Protein AF-A0A7J7J9F9-F1 (afdb_monomer_lite)

Sequence (78 aa):
MCTLQKLQVFLCSIQVFNMTKKRGRALIINNMNFVKRPDLCRKGSDVDVENMSAMLKTLRFDVVTHTDLKAEVFVAAA

Organism: Bugula neritina (NCBI:txid10212)

Radius of gyration: 18.52 Å; chains: 1; bounding box: 45×35×49 Å

Foldseek 3Di:
DDDDDPPPDDDDPDDDPPCVDQNEADEAEAEQADPVCRVRGPPCSVVVCVVVVVVVVVVRHRYDYDYNDDPVVVVVRD

Structure (mmCIF, N/CA/C/O backbone):
data_AF-A0A7J7J9F9-F1
#
_entry.id   AF-A0A7J7J9F9-F1
#
loop_
_atom_site.group_PDB
_atom_site.id
_atom_site.type_symbol
_atom_site.label_atom_id
_atom_site.label_alt_id
_atom_site.label_comp_id
_atom_site.label_asym_id
_atom_site.label_entity_id
_atom_site.label_seq_id
_atom_site.pdbx_PDB_ins_code
_atom_site.Cartn_x
_atom_site.Cartn_y
_atom_site.Cartn_z
_atom_site.occupancy
_atom_site.B_iso_or_equiv
_atom_site.auth_seq_id
_atom_site.auth_comp_id
_atom_site.auth_asym_id
_atom_site.auth_atom_id
_atom_site.pdbx_P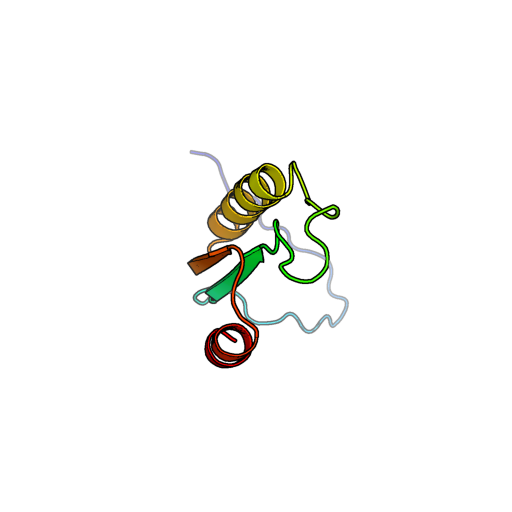DB_model_num
ATOM 1 N N . MET A 1 1 ? -7.368 15.759 30.335 1.00 33.72 1 MET A N 1
ATOM 2 C CA . MET A 1 1 ? -8.561 15.037 29.843 1.00 33.72 1 MET A CA 1
ATOM 3 C C . MET A 1 1 ? -9.111 15.818 28.659 1.00 33.72 1 MET A C 1
ATOM 5 O O . MET A 1 1 ? -9.686 16.873 28.866 1.00 33.72 1 MET A O 1
ATOM 9 N N . CYS A 1 2 ? -8.811 15.390 27.430 1.00 30.77 2 CYS A N 1
ATOM 10 C CA . CYS A 1 2 ? -9.231 16.089 26.213 1.00 30.77 2 CYS A CA 1
ATOM 11 C C . CYS A 1 2 ? -10.621 15.577 25.809 1.00 30.77 2 CYS A C 1
ATOM 13 O O . CYS A 1 2 ? -10.792 14.382 25.570 1.00 30.77 2 CYS A O 1
ATOM 15 N N . THR A 1 3 ? -11.623 16.450 25.824 1.00 36.12 3 THR A N 1
ATOM 16 C CA . THR A 1 3 ? -13.016 16.129 25.509 1.00 36.12 3 THR A CA 1
ATOM 17 C C . THR A 1 3 ? -13.223 16.083 23.995 1.00 36.12 3 THR A C 1
ATOM 19 O O . THR A 1 3 ? -13.044 17.072 23.291 1.00 36.12 3 THR A O 1
ATOM 2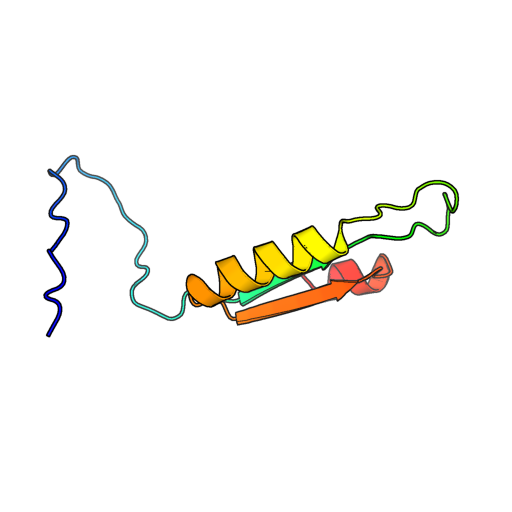2 N N . LEU A 1 4 ? -13.622 14.913 23.489 1.00 43.78 4 LEU A N 1
ATOM 23 C CA . LEU A 1 4 ? -14.085 14.712 22.115 1.00 43.78 4 LEU A CA 1
ATOM 24 C C . LEU A 1 4 ? -15.355 15.548 21.874 1.00 43.78 4 LEU A C 1
ATOM 26 O O . LEU A 1 4 ? -16.429 15.210 22.374 1.00 43.78 4 LEU A O 1
ATOM 30 N N . GLN A 1 5 ? -15.243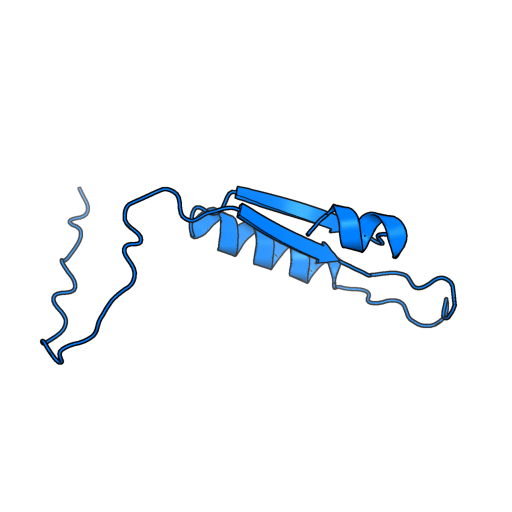 16.634 21.108 1.00 43.84 5 GLN A N 1
ATOM 31 C CA . GLN A 1 5 ? -16.406 17.358 20.594 1.00 43.84 5 GLN A CA 1
ATOM 32 C C . GLN A 1 5 ? -17.137 16.485 19.567 1.00 43.84 5 GLN A C 1
ATOM 34 O O . GLN A 1 5 ? -16.580 16.074 18.550 1.00 43.84 5 GLN A O 1
ATOM 39 N N . LYS A 1 6 ? -18.408 16.195 19.860 1.00 47.19 6 LYS A N 1
ATOM 40 C CA . LYS A 1 6 ? -19.358 15.560 18.943 1.00 47.19 6 LYS A CA 1
ATOM 41 C C . LYS A 1 6 ? -19.533 16.460 17.718 1.00 47.19 6 LYS A C 1
ATOM 43 O O . LYS A 1 6 ? -20.118 17.534 17.822 1.00 47.19 6 LYS A O 1
ATOM 48 N N . LEU A 1 7 ? -19.055 16.007 16.563 1.00 46.69 7 LEU A N 1
ATOM 49 C CA . LEU A 1 7 ? -19.340 16.633 15.275 1.00 46.69 7 LEU A CA 1
ATOM 50 C C . LEU A 1 7 ? -20.786 16.287 14.879 1.00 46.69 7 LEU A C 1
ATOM 52 O O . LEU A 1 7 ? -21.041 15.300 14.194 1.00 46.69 7 LEU A O 1
ATOM 56 N N . GLN A 1 8 ? -21.749 17.056 15.382 1.00 48.19 8 GLN A N 1
ATOM 57 C CA . GLN A 1 8 ? -23.153 16.930 15.000 1.00 48.19 8 GLN A CA 1
ATOM 58 C C . GLN A 1 8 ? -23.378 17.745 13.720 1.00 48.19 8 GLN A C 1
ATOM 60 O O . GLN A 1 8 ? -23.680 18.934 13.770 1.00 48.19 8 GLN A O 1
ATOM 65 N N . VAL A 1 9 ? -23.158 17.111 12.564 1.00 54.28 9 VAL A N 1
ATOM 66 C CA . VAL A 1 9 ? -23.420 17.710 11.248 1.00 54.28 9 VAL A CA 1
ATOM 67 C C . VAL A 1 9 ? -24.911 17.594 10.922 1.00 54.28 9 VAL A C 1
ATOM 69 O O . VAL A 1 9 ? -25.528 16.545 11.102 1.00 54.28 9 VAL A O 1
ATOM 72 N N . PHE A 1 10 ? -25.465 18.720 10.482 1.00 45.69 10 PHE A N 1
ATOM 73 C CA . PHE A 1 10 ? -26.856 18.995 10.131 1.00 45.69 10 PHE A CA 1
ATOM 74 C C . PHE A 1 10 ? -27.444 17.965 9.141 1.00 45.69 10 PHE A C 1
ATOM 76 O O . PHE A 1 10 ? -26.818 17.605 8.144 1.00 45.69 10 PHE A O 1
ATOM 83 N N . LEU A 1 11 ? -28.657 17.495 9.445 1.00 48.12 11 LEU A N 1
ATOM 84 C CA . LEU A 1 11 ? -29.380 16.398 8.792 1.00 48.12 11 LEU A CA 1
ATOM 85 C C . LEU A 1 11 ? -29.900 16.791 7.396 1.00 48.12 11 LEU A C 1
ATOM 87 O O . LEU A 1 11 ? -31.061 17.152 7.234 1.00 48.12 11 LEU A O 1
ATOM 91 N N . CYS A 1 12 ? -29.072 16.654 6.364 1.00 49.06 12 CYS A N 1
ATOM 92 C CA . CYS A 1 12 ? -29.591 16.092 5.116 1.00 49.06 12 CYS A CA 1
ATOM 93 C C . CYS A 1 12 ? -29.665 14.573 5.332 1.00 49.06 12 CYS A C 1
ATOM 95 O O . CYS A 1 12 ? -28.842 14.037 6.075 1.00 49.06 12 CYS A O 1
ATOM 97 N N . SER A 1 13 ? -30.645 13.873 4.763 1.00 63.06 13 SER A N 1
ATOM 98 C CA . SER A 1 13 ? -30.844 12.418 4.872 1.00 63.06 13 SER A CA 1
ATOM 99 C C . SER A 1 13 ? -29.699 11.625 4.219 1.00 63.06 13 SER A C 1
ATOM 101 O O . SER A 1 13 ? -29.869 10.941 3.213 1.00 63.06 13 SER A O 1
ATOM 103 N N . ILE A 1 14 ? -28.503 11.752 4.786 1.00 70.88 14 ILE A N 1
ATOM 104 C CA . ILE A 1 14 ? -27.269 11.126 4.345 1.00 70.88 14 ILE A CA 1
ATOM 105 C C . ILE A 1 14 ? -27.254 9.735 4.962 1.00 70.88 14 ILE A C 1
ATOM 107 O O . ILE A 1 14 ? -27.116 9.564 6.175 1.00 70.88 14 ILE A O 1
ATOM 111 N N . GLN A 1 15 ? -27.404 8.726 4.113 1.00 76.75 15 GLN A N 1
ATOM 112 C CA . GLN A 1 15 ? -27.139 7.352 4.499 1.00 76.75 15 GLN A CA 1
ATOM 113 C C . GLN A 1 15 ? -25.627 7.197 4.675 1.00 76.75 15 GLN A C 1
ATOM 115 O O . GLN A 1 15 ? -24.866 7.263 3.713 1.00 76.75 15 GLN A O 1
ATOM 120 N N . VAL A 1 16 ? -25.184 7.034 5.920 1.00 82.44 16 VAL A N 1
ATOM 121 C CA . VAL A 1 16 ? -23.773 6.811 6.252 1.00 82.44 16 VAL A CA 1
ATOM 122 C C . VAL A 1 16 ? -23.559 5.322 6.504 1.00 82.44 16 VAL A C 1
ATOM 124 O O . VAL A 1 16 ? -24.312 4.699 7.256 1.00 82.44 16 VAL A O 1
ATOM 127 N N . PHE A 1 17 ? -22.519 4.743 5.897 1.00 83.12 17 PHE A N 1
ATOM 128 C CA . PHE A 1 17 ? -22.123 3.365 6.182 1.00 83.12 17 PHE A CA 1
ATOM 129 C C . PHE A 1 17 ? -21.770 3.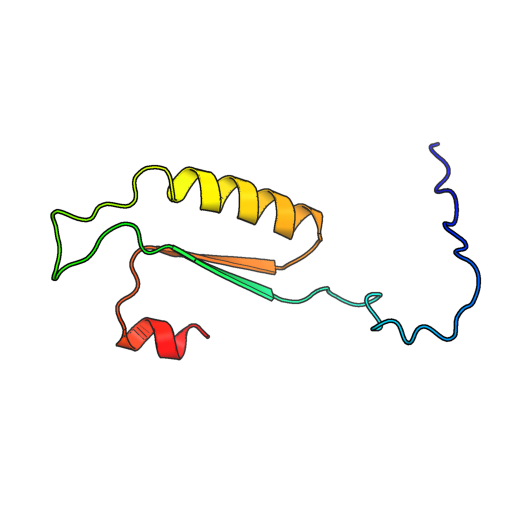194 7.663 1.00 83.12 17 PHE A C 1
ATOM 131 O O . PHE A 1 17 ? -21.101 4.033 8.270 1.00 83.12 17 PHE A O 1
ATOM 138 N N . ASN A 1 18 ? -22.197 2.079 8.257 1.00 84.50 18 ASN A N 1
ATOM 139 C CA . ASN A 1 18 ? -21.896 1.791 9.653 1.00 84.50 18 ASN A CA 1
ATOM 140 C C . ASN A 1 18 ? -20.414 1.416 9.827 1.00 84.50 18 ASN A C 1
ATOM 142 O O . ASN A 1 18 ? -20.026 0.261 9.658 1.00 84.50 18 ASN A O 1
ATOM 146 N N . MET A 1 19 ? -19.606 2.393 10.238 1.00 88.25 19 MET A N 1
ATOM 147 C CA . MET A 1 19 ? -18.166 2.241 10.463 1.00 88.25 19 MET A CA 1
ATOM 148 C C . MET A 1 19 ? -17.786 2.020 11.939 1.00 88.25 19 MET A C 1
ATOM 150 O O . MET A 1 19 ? -16.637 2.250 12.309 1.00 88.25 19 MET A O 1
ATOM 154 N N . THR A 1 20 ? -18.730 1.606 12.796 1.00 84.81 20 THR A N 1
ATOM 155 C CA . THR A 1 20 ? -18.481 1.384 14.240 1.00 84.81 20 THR A CA 1
ATOM 156 C C . THR A 1 20 ? -17.768 0.061 14.552 1.00 84.81 20 THR A C 1
ATOM 158 O O . THR A 1 20 ? -17.251 -0.120 15.652 1.00 84.81 20 THR A O 1
ATOM 161 N N . LYS A 1 21 ? -17.725 -0.871 13.592 1.00 83.38 21 LYS A N 1
ATOM 162 C CA . LYS A 1 21 ? -17.017 -2.159 13.694 1.00 83.38 21 LYS A CA 1
ATOM 163 C C . LYS A 1 21 ? -15.557 -2.026 13.229 1.00 83.38 21 LYS A C 1
ATOM 165 O O . LYS A 1 21 ? -15.101 -0.940 12.872 1.00 83.38 21 LYS A O 1
ATOM 170 N N . LYS A 1 22 ? -14.808 -3.141 13.212 1.00 85.50 22 LYS A N 1
ATOM 171 C CA . LYS A 1 22 ? -13.486 -3.197 12.559 1.00 85.50 22 LYS A CA 1
ATOM 172 C C . LYS A 1 22 ? -13.593 -2.622 11.142 1.00 85.50 22 LYS A C 1
ATOM 174 O O . LYS A 1 22 ? -14.495 -2.997 10.400 1.00 85.50 22 LYS A O 1
ATOM 179 N N . ARG A 1 23 ? -12.663 -1.732 10.787 1.00 91.88 23 ARG A N 1
ATOM 180 C CA . ARG A 1 23 ? -12.674 -0.982 9.517 1.00 91.88 23 ARG A CA 1
ATOM 181 C C . ARG A 1 23 ? -12.501 -1.889 8.303 1.00 91.88 23 ARG A C 1
ATOM 183 O O . ARG A 1 23 ? -13.053 -1.598 7.251 1.00 91.88 23 ARG A O 1
ATOM 190 N N . GLY A 1 24 ? -11.768 -2.986 8.484 1.00 94.44 24 GLY A N 1
ATOM 191 C CA . GLY A 1 24 ? -11.484 -3.985 7.461 1.00 94.44 24 GLY A CA 1
ATOM 192 C C . GLY A 1 24 ? -9.985 -4.197 7.280 1.00 94.44 24 GLY A C 1
ATOM 193 O O . GLY A 1 24 ? -9.172 -3.706 8.070 1.00 94.44 24 GLY A O 1
ATOM 194 N N . ARG A 1 25 ? -9.641 -4.936 6.228 1.00 95.62 25 ARG A N 1
ATOM 195 C CA . ARG A 1 25 ? -8.270 -5.127 5.756 1.00 95.62 25 ARG A CA 1
ATOM 196 C C . ARG A 1 25 ? -7.992 -4.176 4.597 1.00 95.62 25 ARG A C 1
ATOM 198 O O . ARG A 1 25 ? -8.876 -3.940 3.780 1.00 95.62 25 ARG A O 1
ATOM 205 N N . ALA A 1 26 ? -6.778 -3.648 4.533 1.00 97.25 26 ALA A N 1
ATOM 206 C CA . ALA A 1 26 ? -6.284 -2.882 3.400 1.00 97.25 26 ALA A CA 1
ATOM 207 C C . ALA A 1 26 ? -5.079 -3.606 2.794 1.00 97.25 26 ALA A C 1
ATOM 209 O O . ALA A 1 26 ? -4.095 -3.863 3.486 1.00 97.25 26 ALA A O 1
ATOM 210 N N . LEU A 1 27 ? -5.177 -3.943 1.512 1.00 96.75 27 LEU A N 1
ATOM 211 C CA . LEU A 1 27 ? -4.120 -4.604 0.760 1.00 96.75 27 LEU A CA 1
ATOM 212 C C . LEU A 1 27 ? -3.362 -3.567 -0.070 1.00 96.75 27 LEU A C 1
ATOM 214 O O . LEU A 1 27 ? -3.953 -2.884 -0.903 1.00 96.75 27 LEU A O 1
ATOM 218 N N . ILE A 1 28 ? -2.058 -3.461 0.149 1.00 97.31 28 ILE A N 1
ATOM 219 C CA . ILE A 1 28 ? -1.162 -2.608 -0.625 1.00 97.31 28 ILE A CA 1
ATOM 220 C C . ILE A 1 28 ? -0.314 -3.508 -1.518 1.00 97.31 28 ILE A C 1
ATOM 222 O O . ILE A 1 28 ? 0.472 -4.314 -1.026 1.00 97.31 28 ILE A O 1
ATOM 226 N N . ILE A 1 29 ? -0.446 -3.352 -2.832 1.00 96.62 29 ILE A N 1
ATOM 227 C CA . ILE A 1 29 ? 0.394 -4.053 -3.805 1.00 96.62 29 ILE A CA 1
ATOM 228 C C . ILE A 1 29 ? 1.313 -3.031 -4.457 1.00 96.62 29 ILE A C 1
ATOM 230 O O . ILE A 1 29 ? 0.870 -2.156 -5.199 1.00 96.62 29 ILE A O 1
ATOM 234 N N . ASN A 1 30 ? 2.601 -3.139 -4.156 1.00 96.69 30 ASN A N 1
ATOM 235 C CA . ASN A 1 30 ? 3.623 -2.225 -4.621 1.00 96.69 30 ASN A CA 1
ATOM 236 C C . ASN A 1 30 ? 4.473 -2.867 -5.717 1.00 96.69 30 ASN A C 1
ATOM 238 O O . ASN A 1 30 ? 5.365 -3.659 -5.433 1.00 96.69 30 ASN A O 1
ATOM 242 N N . ASN A 1 31 ? 4.223 -2.501 -6.970 1.00 95.12 31 ASN A N 1
ATOM 243 C CA . ASN A 1 31 ? 5.076 -2.912 -8.083 1.00 95.12 31 ASN A CA 1
ATOM 244 C C . ASN A 1 31 ? 6.133 -1.830 -8.318 1.00 95.12 31 ASN A C 1
ATOM 246 O O . ASN A 1 31 ? 5.832 -0.761 -8.863 1.00 95.12 31 ASN A O 1
ATOM 250 N N . MET A 1 32 ? 7.350 -2.109 -7.865 1.00 95.38 32 MET A N 1
ATOM 251 C CA . MET A 1 32 ? 8.532 -1.274 -8.021 1.00 95.38 32 MET A CA 1
ATOM 252 C C . MET A 1 32 ? 9.330 -1.672 -9.265 1.00 95.38 32 MET A C 1
ATOM 254 O O . MET A 1 32 ? 9.792 -0.786 -9.988 1.00 95.38 32 MET A O 1
ATOM 258 N N . ASN A 1 33 ? 9.459 -2.976 -9.525 1.00 94.75 33 ASN A N 1
ATOM 259 C CA . ASN A 1 33 ? 10.281 -3.537 -10.592 1.00 94.75 33 ASN A CA 1
ATOM 260 C C . ASN A 1 33 ? 9.441 -4.347 -11.586 1.00 94.75 33 ASN A C 1
ATOM 262 O O . ASN A 1 33 ? 8.530 -5.085 -11.210 1.00 94.75 33 ASN A O 1
ATOM 266 N N . PHE A 1 34 ? 9.780 -4.255 -12.876 1.00 93.50 34 PHE A N 1
ATOM 267 C CA . PHE A 1 34 ? 9.026 -4.907 -13.947 1.00 93.50 34 PHE A CA 1
ATOM 268 C C . PHE A 1 34 ? 9.934 -5.776 -14.817 1.00 93.50 34 PHE A C 1
ATOM 270 O O . PHE A 1 34 ? 10.792 -5.279 -15.538 1.00 93.50 34 PHE A O 1
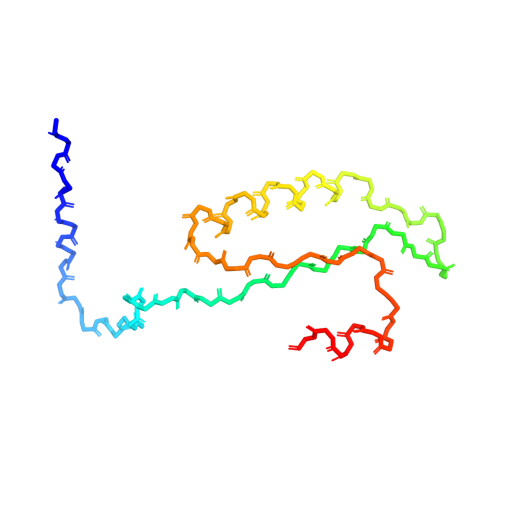ATOM 277 N N . VAL A 1 35 ? 9.697 -7.093 -14.822 1.00 89.81 35 VAL A N 1
ATOM 278 C CA . VAL A 1 35 ? 10.550 -8.066 -15.539 1.00 89.81 35 VAL A CA 1
ATOM 279 C C . VAL A 1 35 ? 10.657 -7.767 -17.039 1.00 89.81 35 VAL A C 1
ATOM 281 O O . VAL A 1 35 ? 11.740 -7.830 -17.608 1.00 89.81 35 VAL A O 1
ATOM 284 N N . LYS A 1 36 ? 9.541 -7.416 -17.694 1.00 92.25 36 LYS A N 1
ATOM 285 C CA . LYS A 1 36 ? 9.516 -7.111 -19.140 1.00 92.25 36 LYS A CA 1
ATOM 286 C C . LYS A 1 36 ? 10.068 -5.722 -19.483 1.00 92.25 36 LYS A C 1
ATOM 288 O O . LYS A 1 36 ? 10.248 -5.422 -20.659 1.00 92.25 36 LYS A O 1
ATOM 293 N N . ARG A 1 37 ? 10.266 -4.867 -18.481 1.00 92.31 37 ARG A N 1
ATOM 294 C CA . ARG A 1 37 ? 10.702 -3.475 -18.620 1.00 92.31 37 ARG A CA 1
ATOM 295 C C . ARG A 1 37 ? 11.645 -3.119 -17.467 1.00 92.31 37 ARG A C 1
ATOM 297 O O . ARG A 1 37 ? 11.256 -2.366 -16.579 1.00 92.31 37 ARG A O 1
ATOM 304 N N . PRO A 1 38 ? 12.863 -3.686 -17.443 1.00 87.00 38 PRO A N 1
ATOM 305 C CA . PRO A 1 38 ? 13.814 -3.461 -16.354 1.00 87.00 38 PRO A CA 1
ATOM 306 C C . PRO A 1 38 ? 14.296 -2.003 -16.276 1.00 87.00 38 PRO A C 1
ATOM 308 O O . PRO A 1 38 ? 14.807 -1.576 -15.246 1.00 87.00 38 PRO A O 1
ATOM 311 N N . ASP A 1 39 ? 14.111 -1.236 -17.354 1.00 92.38 39 ASP A N 1
ATOM 312 C CA . ASP A 1 39 ? 14.314 0.212 -17.420 1.00 92.38 39 ASP A CA 1
ATOM 313 C C . ASP A 1 39 ? 13.282 1.001 -16.595 1.00 92.38 39 ASP A C 1
ATOM 315 O O . ASP A 1 39 ? 13.574 2.091 -16.103 1.00 92.38 39 ASP A O 1
ATOM 319 N N . LEU A 1 40 ? 12.079 0.449 -16.420 1.00 90.62 40 LEU A N 1
ATOM 320 C CA . LEU A 1 40 ? 11.018 1.039 -15.616 1.00 90.62 40 LEU A CA 1
ATOM 321 C C . LEU A 1 40 ? 11.180 0.585 -14.161 1.00 90.62 40 LEU A C 1
ATOM 323 O O . LEU A 1 40 ? 10.787 -0.516 -13.785 1.00 90.62 40 LEU A O 1
ATOM 327 N N . CYS A 1 41 ? 11.738 1.464 -13.330 1.00 93.00 41 CYS A N 1
ATOM 328 C CA . CYS A 1 41 ? 11.815 1.291 -11.882 1.00 93.00 41 CYS A CA 1
ATOM 329 C C . CYS A 1 41 ? 11.092 2.451 -11.190 1.00 93.00 41 CYS A C 1
ATOM 331 O O . CYS A 1 41 ? 11.432 3.619 -11.395 1.00 93.00 41 CYS A O 1
ATOM 333 N N . ARG A 1 42 ? 10.095 2.144 -10.354 1.00 95.06 42 ARG A N 1
ATOM 334 C CA . ARG A 1 42 ? 9.313 3.149 -9.613 1.00 95.06 42 ARG A CA 1
ATOM 335 C C . ARG A 1 42 ? 9.983 3.488 -8.279 1.00 95.06 42 ARG A C 1
ATOM 337 O O . ARG A 1 42 ? 9.445 3.200 -7.211 1.00 95.06 42 ARG A O 1
ATOM 344 N N . LYS A 1 43 ? 11.183 4.073 -8.341 1.00 94.12 43 LYS A N 1
ATOM 345 C CA . LYS A 1 43 ? 11.912 4.541 -7.149 1.00 94.12 43 LYS A CA 1
ATOM 346 C C . LYS A 1 43 ? 11.069 5.554 -6.368 1.00 94.12 43 LYS A C 1
ATOM 348 O O . LYS A 1 43 ? 10.474 6.438 -6.976 1.00 94.12 43 LYS A O 1
ATOM 353 N N . GLY A 1 44 ? 11.026 5.419 -5.044 1.00 95.62 44 GLY A N 1
ATOM 354 C CA . GLY A 1 44 ? 10.186 6.237 -4.164 1.00 95.62 44 GLY A CA 1
ATOM 355 C C . GLY A 1 44 ? 8.808 5.634 -3.882 1.00 95.62 44 GLY A C 1
ATOM 356 O O . GLY A 1 44 ? 8.147 6.057 -2.940 1.00 95.62 44 GLY A O 1
ATOM 357 N N . SER A 1 45 ? 8.390 4.600 -4.624 1.00 96.56 45 SER A N 1
ATOM 358 C CA . SER A 1 45 ? 7.128 3.892 -4.354 1.00 96.56 45 SER A CA 1
ATOM 359 C C . SER A 1 45 ? 7.154 3.141 -3.010 1.00 96.56 45 SER A C 1
ATOM 361 O O . SER A 1 45 ? 6.113 2.818 -2.455 1.00 96.56 45 SER A O 1
ATOM 363 N N . ASP A 1 46 ? 8.335 2.865 -2.456 1.00 96.44 46 ASP A N 1
ATOM 364 C CA . ASP A 1 46 ? 8.538 2.415 -1.074 1.00 96.44 46 ASP A CA 1
ATOM 365 C C . ASP A 1 46 ? 8.118 3.471 -0.042 1.00 96.44 46 ASP A C 1
ATOM 367 O O . ASP A 1 46 ? 7.386 3.151 0.894 1.00 96.44 46 ASP A O 1
ATOM 371 N N . VAL A 1 47 ? 8.486 4.736 -0.258 1.00 97.75 47 VAL A N 1
ATOM 372 C CA . VAL A 1 47 ? 8.080 5.854 0.609 1.00 97.75 47 VAL A CA 1
ATOM 373 C C . VAL A 1 47 ? 6.562 6.050 0.560 1.00 97.75 47 VAL A C 1
ATOM 375 O O . VAL A 1 47 ? 5.923 6.272 1.592 1.00 97.75 47 VAL A O 1
ATOM 378 N N . ASP A 1 48 ? 5.953 5.898 -0.621 1.00 97.50 48 ASP A N 1
ATOM 379 C CA . ASP A 1 48 ? 4.493 5.917 -0.770 1.00 97.50 48 ASP A CA 1
ATOM 380 C C . ASP A 1 48 ? 3.826 4.809 0.061 1.00 97.50 48 ASP A C 1
ATOM 382 O O . ASP A 1 48 ? 2.837 5.054 0.757 1.00 97.50 48 ASP A O 1
ATOM 386 N N . VAL A 1 49 ? 4.379 3.591 0.030 1.00 98.06 49 VAL A N 1
ATOM 387 C CA . VAL A 1 49 ? 3.887 2.450 0.816 1.00 98.06 49 VAL A CA 1
ATOM 388 C C . VAL A 1 49 ? 3.988 2.716 2.312 1.00 98.06 49 VAL A C 1
ATOM 390 O O . VAL A 1 49 ? 3.033 2.425 3.035 1.00 98.06 49 VAL A O 1
ATOM 393 N N . GLU A 1 50 ? 5.107 3.260 2.787 1.00 98.19 50 GLU A N 1
ATOM 394 C CA . GLU A 1 50 ? 5.297 3.586 4.203 1.00 98.19 50 GLU A CA 1
ATOM 395 C C . GLU A 1 50 ? 4.266 4.613 4.677 1.00 98.19 50 GLU A C 1
ATOM 397 O O . GLU A 1 50 ? 3.532 4.363 5.642 1.00 98.19 50 GLU A O 1
ATOM 402 N N . ASN A 1 51 ? 4.136 5.720 3.944 1.00 98.44 51 ASN A N 1
ATOM 403 C CA . ASN A 1 51 ? 3.194 6.791 4.261 1.00 98.44 51 ASN A CA 1
ATOM 404 C C . ASN A 1 51 ? 1.740 6.301 4.222 1.00 98.44 51 ASN A C 1
ATOM 406 O O . ASN A 1 51 ? 0.956 6.563 5.141 1.00 98.44 51 ASN A O 1
ATOM 410 N N . MET A 1 52 ? 1.372 5.539 3.190 1.00 98.19 52 MET A N 1
ATOM 411 C CA . MET A 1 52 ? 0.022 5.000 3.042 1.00 98.19 52 MET A CA 1
ATOM 412 C C . MET A 1 52 ? -0.292 3.947 4.111 1.00 98.19 52 MET A C 1
ATOM 414 O O . MET A 1 52 ? -1.381 3.962 4.688 1.00 98.19 52 MET A O 1
ATOM 418 N N . SER A 1 53 ? 0.660 3.069 4.440 1.00 98.31 53 SER A N 1
ATOM 419 C CA . SER A 1 53 ? 0.510 2.085 5.518 1.00 98.31 53 SER A CA 1
ATOM 420 C C . SER A 1 53 ? 0.302 2.773 6.867 1.00 98.31 53 SER A C 1
ATOM 422 O O . SER A 1 53 ? -0.609 2.404 7.613 1.00 98.31 53 SER A O 1
ATOM 424 N N . ALA A 1 54 ? 1.088 3.810 7.172 1.00 98.38 54 ALA A N 1
ATOM 425 C CA . ALA A 1 54 ? 0.956 4.587 8.402 1.00 98.38 54 ALA A CA 1
ATOM 426 C C . ALA A 1 54 ? -0.412 5.286 8.502 1.00 98.38 54 ALA A C 1
ATOM 428 O O . ALA A 1 54 ? -1.074 5.228 9.548 1.00 98.38 54 ALA A O 1
ATOM 429 N N . MET A 1 55 ? -0.881 5.881 7.402 1.00 98.44 55 MET A N 1
ATOM 430 C CA . MET A 1 55 ? -2.198 6.515 7.329 1.00 98.44 55 MET A CA 1
ATOM 431 C C . MET A 1 55 ? -3.329 5.496 7.546 1.00 98.44 55 MET A C 1
ATOM 433 O O . MET A 1 55 ? -4.201 5.701 8.391 1.00 98.44 55 MET A O 1
ATOM 437 N N . LEU A 1 56 ? -3.303 4.360 6.847 1.00 97.94 56 LEU A N 1
ATOM 438 C CA . LEU A 1 56 ? -4.347 3.335 6.942 1.00 97.94 56 LEU A CA 1
ATOM 439 C C . LEU A 1 56 ? -4.384 2.663 8.322 1.00 97.94 56 LEU A C 1
ATOM 441 O O . LEU A 1 56 ? -5.466 2.420 8.864 1.00 97.94 56 LEU A O 1
ATOM 445 N N . LYS A 1 57 ? -3.222 2.440 8.946 1.00 97.06 57 LYS A N 1
ATOM 446 C CA . LYS A 1 57 ? -3.133 1.963 10.337 1.00 97.06 57 LYS A CA 1
ATOM 447 C C . LYS A 1 57 ? -3.710 2.978 11.322 1.00 97.06 57 LYS A C 1
ATOM 449 O O . LYS A 1 57 ? -4.457 2.591 12.222 1.00 97.06 57 LYS A O 1
ATOM 454 N N . THR A 1 58 ? -3.446 4.273 11.125 1.00 97.19 58 THR A N 1
ATOM 455 C CA . THR A 1 58 ? -4.070 5.358 11.911 1.00 97.19 58 THR A CA 1
ATOM 456 C C . THR A 1 58 ? -5.594 5.326 11.782 1.00 97.19 58 THR A C 1
ATOM 458 O O . THR A 1 58 ? -6.314 5.449 12.774 1.00 97.19 58 THR A O 1
ATOM 461 N N . LEU A 1 59 ? -6.095 5.046 10.576 1.00 95.69 59 LEU A N 1
ATOM 462 C CA . LEU A 1 59 ? -7.517 4.849 10.294 1.00 95.69 59 LEU A CA 1
ATOM 463 C C . LEU A 1 59 ? -8.078 3.500 10.776 1.00 95.69 59 LEU A C 1
ATOM 465 O O . LEU A 1 59 ? -9.266 3.260 10.559 1.00 95.69 59 LEU A O 1
ATOM 469 N N . ARG A 1 60 ? -7.272 2.677 11.469 1.00 95.06 60 ARG A N 1
ATOM 470 C CA . ARG A 1 60 ? -7.599 1.373 12.080 1.00 95.06 60 ARG A CA 1
ATOM 471 C C . ARG A 1 60 ? -7.882 0.230 11.094 1.00 95.06 60 ARG A C 1
ATOM 473 O O . ARG A 1 60 ? -8.631 -0.687 11.434 1.00 95.06 60 ARG A O 1
ATOM 480 N N . PHE A 1 61 ? -7.288 0.264 9.904 1.00 97.50 61 PHE A N 1
ATOM 481 C CA . PHE A 1 61 ? -7.266 -0.889 8.998 1.00 97.50 61 PHE A CA 1
ATOM 482 C C . PHE A 1 61 ? -6.180 -1.901 9.391 1.00 97.50 61 PHE A C 1
ATOM 484 O O . PHE A 1 61 ? -5.118 -1.526 9.889 1.00 97.50 61 PHE A O 1
ATOM 491 N N . ASP A 1 62 ? -6.442 -3.182 9.128 1.00 96.50 62 ASP A N 1
ATOM 492 C CA . ASP A 1 62 ? -5.425 -4.240 9.108 1.00 96.50 62 ASP A CA 1
ATOM 493 C C . ASP A 1 62 ? -4.673 -4.166 7.771 1.00 96.50 62 ASP A C 1
ATOM 495 O O . ASP A 1 62 ? -5.242 -4.499 6.735 1.00 96.50 62 ASP A O 1
ATOM 499 N N . VAL A 1 63 ? -3.446 -3.645 7.764 1.00 97.81 63 VAL A N 1
ATOM 500 C CA . VAL A 1 63 ? -2.710 -3.375 6.518 1.00 97.81 63 VAL A CA 1
ATOM 501 C C . VAL A 1 63 ? -1.783 -4.537 6.176 1.00 97.81 63 VAL A C 1
ATOM 503 O O . VAL A 1 63 ? -0.883 -4.855 6.953 1.00 97.81 63 VAL A O 1
ATOM 506 N N . VAL A 1 64 ? -1.958 -5.102 4.982 1.00 97.12 64 VAL A N 1
ATOM 507 C CA . VAL A 1 64 ? -1.084 -6.120 4.386 1.00 97.12 64 VAL A CA 1
ATOM 508 C C . VAL A 1 64 ? -0.414 -5.519 3.159 1.00 97.12 64 VAL A C 1
ATOM 510 O O . VAL A 1 64 ? -1.086 -4.914 2.328 1.00 97.12 64 VAL A O 1
ATOM 513 N N . THR A 1 65 ? 0.898 -5.697 3.032 1.00 96.75 65 THR A N 1
ATOM 514 C CA . THR A 1 65 ? 1.670 -5.167 1.906 1.00 96.75 65 THR A CA 1
ATOM 515 C C . THR A 1 65 ? 2.400 -6.290 1.186 1.00 96.75 65 THR A C 1
ATOM 517 O O . THR A 1 65 ? 3.029 -7.132 1.826 1.00 96.75 65 THR A O 1
ATOM 520 N N . HIS A 1 66 ? 2.378 -6.255 -0.142 1.00 96.56 66 HIS A N 1
ATOM 521 C CA . HIS A 1 66 ? 3.212 -7.090 -0.996 1.00 96.56 66 HIS A CA 1
ATOM 522 C C . HIS A 1 66 ? 3.981 -6.234 -1.999 1.00 96.56 66 HIS A C 1
ATOM 524 O O . HIS A 1 66 ? 3.438 -5.265 -2.526 1.00 96.56 66 HIS A O 1
ATOM 530 N N . THR A 1 67 ? 5.221 -6.622 -2.290 1.00 95.44 67 THR A N 1
ATOM 531 C CA . THR A 1 67 ? 6.082 -5.938 -3.261 1.00 95.44 67 THR A CA 1
ATOM 532 C C . THR A 1 67 ? 6.398 -6.873 -4.423 1.00 95.44 67 THR A C 1
ATOM 534 O O . THR A 1 67 ? 6.717 -8.037 -4.191 1.00 95.44 67 THR A O 1
ATOM 537 N N . ASP A 1 68 ? 6.301 -6.361 -5.652 1.00 94.44 68 ASP A N 1
ATOM 538 C CA . ASP A 1 68 ? 6.649 -7.050 -6.904 1.00 94.44 68 ASP A CA 1
ATOM 539 C C . ASP A 1 68 ? 6.016 -8.446 -7.042 1.00 94.44 68 ASP A C 1
ATOM 541 O O . ASP A 1 68 ? 6.677 -9.448 -7.335 1.00 94.44 68 ASP A O 1
ATOM 545 N N . LEU A 1 69 ? 4.697 -8.522 -6.831 1.00 93.62 69 LEU A N 1
ATOM 546 C CA . LEU A 1 69 ? 3.963 -9.772 -7.004 1.00 93.62 69 LEU A CA 1
ATOM 547 C C . LEU A 1 69 ? 3.949 -10.217 -8.469 1.00 93.62 69 LEU A C 1
ATOM 549 O O . LEU A 1 69 ? 3.700 -9.439 -9.391 1.00 93.62 69 LEU A O 1
ATOM 553 N N . LYS A 1 70 ? 4.114 -11.526 -8.675 1.00 90.06 70 LYS A N 1
ATOM 554 C CA . LYS A 1 70 ? 3.803 -12.161 -9.960 1.00 90.06 70 LYS A CA 1
ATOM 555 C C . LYS A 1 70 ? 2.293 -12.140 -10.194 1.00 90.06 70 LYS A C 1
ATOM 557 O O . LYS A 1 70 ? 1.519 -12.248 -9.246 1.00 90.06 70 LYS A O 1
ATOM 562 N N . ALA A 1 71 ? 1.882 -12.087 -11.460 1.00 88.31 71 ALA A N 1
ATOM 563 C CA . ALA A 1 71 ? 0.470 -12.033 -11.849 1.00 88.31 71 ALA A CA 1
ATOM 564 C C . ALA A 1 71 ? -0.372 -13.177 -11.248 1.00 88.31 71 ALA A C 1
ATOM 566 O O . ALA A 1 71 ? -1.480 -12.942 -10.781 1.00 88.31 71 ALA A O 1
ATOM 567 N N . GLU A 1 72 ? 0.179 -14.391 -11.193 1.00 88.62 72 GLU A N 1
ATOM 568 C CA . GLU A 1 72 ? -0.487 -15.563 -10.601 1.00 88.62 72 GLU A CA 1
ATOM 569 C C . GLU A 1 72 ? -0.801 -15.365 -9.110 1.00 88.62 72 GLU A C 1
ATOM 571 O O . GLU A 1 72 ? -1.876 -15.723 -8.641 1.00 88.62 72 GLU A O 1
ATOM 576 N N . VAL A 1 73 ? 0.119 -14.740 -8.370 1.00 88.94 73 VAL A N 1
ATOM 577 C CA . VAL A 1 73 ? -0.039 -14.473 -6.934 1.00 88.94 73 VAL A CA 1
ATOM 578 C C . VAL A 1 73 ? -0.916 -13.244 -6.696 1.00 88.94 73 VAL A C 1
ATOM 580 O O . VAL A 1 73 ? -1.647 -13.202 -5.715 1.00 88.94 73 VAL A O 1
ATOM 583 N N . PHE A 1 74 ? -0.891 -12.262 -7.602 1.00 87.50 74 PHE A N 1
ATOM 584 C CA . PHE A 1 74 ? -1.730 -11.063 -7.527 1.00 87.50 74 PHE A CA 1
ATOM 585 C C . PHE A 1 74 ? -3.221 -11.414 -7.457 1.00 87.50 74 PHE A C 1
ATOM 587 O O . PHE A 1 74 ? -3.937 -10.867 -6.624 1.00 87.50 74 PHE A O 1
ATOM 594 N N . VAL A 1 75 ? -3.673 -12.357 -8.291 1.00 87.25 75 VAL A N 1
ATOM 595 C CA . VAL A 1 75 ? -5.074 -12.810 -8.305 1.00 87.25 75 VAL A CA 1
ATOM 596 C C . VAL A 1 75 ? -5.443 -13.534 -7.009 1.00 87.25 75 VAL A C 1
ATOM 598 O O . VAL A 1 75 ? -6.568 -13.406 -6.548 1.00 87.25 75 VAL A O 1
ATOM 601 N N . ALA A 1 76 ? -4.503 -14.264 -6.404 1.00 84.81 76 ALA A N 1
ATOM 602 C CA . ALA A 1 76 ? -4.731 -14.975 -5.147 1.00 84.81 76 ALA A CA 1
ATOM 603 C C . ALA A 1 76 ? -4.655 -14.072 -3.901 1.00 84.81 76 ALA A C 1
ATOM 605 O O . ALA A 1 76 ? -5.101 -14.472 -2.828 1.00 84.81 76 ALA A O 1
ATOM 606 N N . ALA A 1 77 ? -4.043 -12.892 -4.019 1.00 75.19 77 ALA A N 1
ATOM 607 C CA . ALA A 1 77 ? -3.863 -11.958 -2.912 1.00 75.19 77 ALA A CA 1
ATOM 608 C C . ALA A 1 77 ? -5.077 -11.037 -2.686 1.00 75.19 77 ALA A C 1
ATOM 610 O O . ALA A 1 77 ? -5.204 -10.494 -1.587 1.00 75.19 77 ALA A O 1
ATOM 611 N N . ALA A 1 78 ? -5.919 -10.846 -3.710 1.00 60.28 78 ALA A N 1
ATOM 612 C CA . ALA A 1 78 ? -7.117 -10.001 -3.691 1.00 60.28 78 ALA A CA 1
ATOM 613 C C . ALA A 1 78 ? -8.351 -10.757 -3.176 1.00 60.28 78 ALA A C 1
ATOM 615 O O . ALA A 1 78 ? -9.123 -10.135 -2.409 1.00 60.28 78 ALA A O 1
#

Secondary structure (DSSP, 8-state):
-----------S-------SS---EEEEEE--B-TT-TT-B-TTHHHHHHHHHHHHHHTT-EEEEEES--HHHHHHH-

pLDDT: mean 84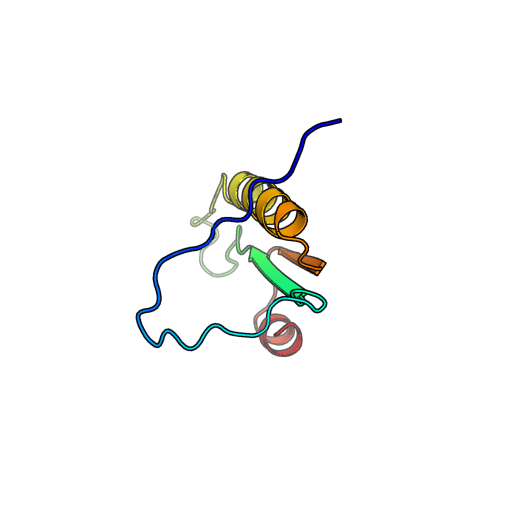.28, std 18.89, range [30.77, 98.44]

InterPro domains:
  IPR001309 Peptidase C14, p20 domain [PS50208] (22-72)
  IPR011600 Peptidase C14, caspase domain [PF00656] (23-72)
  IPR015917 Peptidase C14A, caspase catalytic domain [PR00376] (22-35)
  IPR015917 Peptidase C14A, caspase catalytic domain [PR00376] (42-60)
  IPR015917 Peptidase C14A, caspase catalytic domain [PR00376] (60-78)
  IPR029030 Caspase-like domain superfamily [SSF52129] (15-74)
  IPR052039 Caspase-related proteases and regulators [PTHR22576] (20-72)